Protein AF-A0A0G2JR45-F1 (afdb_monomer_lite)

Structure (mmCIF, N/CA/C/O backbone):
data_AF-A0A0G2JR45-F1
#
_entry.id   AF-A0A0G2JR45-F1
#
loop_
_atom_site.group_PDB
_atom_site.id
_atom_site.type_symbol
_atom_site.label_atom_id
_atom_site.label_alt_id
_atom_site.label_comp_id
_atom_site.label_asym_id
_atom_site.label_entity_id
_atom_site.label_seq_id
_atom_site.pdbx_PDB_ins_code
_atom_site.Cartn_x
_atom_site.Cartn_y
_atom_site.Cartn_z
_atom_site.occupancy
_atom_site.B_iso_or_equiv
_atom_site.auth_seq_id
_atom_site.auth_comp_id
_atom_site.auth_asym_id
_atom_site.auth_atom_id
_atom_site.pdbx_PDB_model_num
ATOM 1 N N . MET A 1 1 ? 35.471 -23.917 -1.151 1.00 33.22 1 MET A N 1
ATOM 2 C CA . MET A 1 1 ? 35.543 -22.660 -0.375 1.00 33.22 1 MET A CA 1
ATOM 3 C C . MET A 1 1 ? 34.424 -21.738 -0.848 1.00 33.22 1 MET A C 1
ATOM 5 O O . MET A 1 1 ? 34.588 -21.075 -1.866 1.00 33.22 1 MET A O 1
ATOM 9 N N . ALA A 1 2 ? 33.260 -21.762 -0.193 1.00 41.34 2 ALA A N 1
ATOM 10 C CA . ALA A 1 2 ? 32.149 -20.874 -0.536 1.00 41.34 2 ALA A CA 1
ATOM 11 C C . ALA A 1 2 ? 32.462 -19.463 -0.018 1.00 41.34 2 ALA A C 1
ATOM 13 O O . ALA A 1 2 ? 32.674 -19.268 1.177 1.00 41.34 2 ALA A O 1
ATOM 14 N N . ARG A 1 3 ? 32.551 -18.484 -0.922 1.00 44.53 3 ARG A N 1
ATOM 15 C CA . ARG A 1 3 ? 32.717 -17.076 -0.553 1.00 44.53 3 ARG A CA 1
ATOM 16 C C . ARG A 1 3 ? 31.384 -16.576 0.002 1.00 44.53 3 ARG A C 1
ATOM 18 O O . ARG A 1 3 ? 30.461 -16.312 -0.763 1.00 44.53 3 ARG A O 1
ATOM 25 N N . HIS A 1 4 ? 31.278 -16.466 1.321 1.00 48.81 4 HIS A N 1
ATOM 26 C CA . HIS A 1 4 ? 30.196 -15.715 1.947 1.00 48.81 4 HIS A CA 1
ATOM 27 C C . HIS A 1 4 ? 30.417 -14.232 1.623 1.00 48.81 4 HIS A C 1
ATOM 29 O O . HIS A 1 4 ? 31.365 -13.620 2.110 1.00 48.81 4 HIS A O 1
ATOM 35 N N . GLY A 1 5 ? 29.593 -13.684 0.725 1.00 57.16 5 GLY A N 1
ATOM 36 C CA . GLY A 1 5 ? 29.528 -12.241 0.498 1.00 57.16 5 GLY A CA 1
ATOM 37 C C . GLY A 1 5 ? 29.058 -11.506 1.764 1.00 57.16 5 GLY A C 1
ATOM 38 O O . GLY A 1 5 ? 28.504 -12.146 2.663 1.00 57.16 5 GLY A O 1
ATOM 39 N N . PRO A 1 6 ? 29.282 -10.183 1.860 1.00 61.78 6 PRO A N 1
ATOM 40 C CA . PRO A 1 6 ? 28.852 -9.391 3.01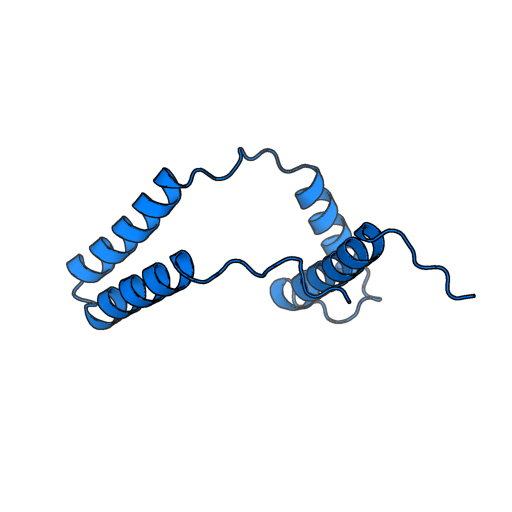0 1.00 61.78 6 PRO A CA 1
ATOM 41 C C . PRO A 1 6 ? 27.346 -9.576 3.274 1.00 61.78 6 PRO A C 1
ATOM 43 O O . PRO A 1 6 ? 26.592 -9.670 2.310 1.00 61.78 6 PRO A O 1
ATOM 46 N N . PRO A 1 7 ? 26.869 -9.568 4.532 1.00 56.84 7 PRO A N 1
ATOM 47 C CA . PRO A 1 7 ? 25.445 -9.742 4.859 1.00 56.84 7 PRO A CA 1
ATOM 48 C C . PRO A 1 7 ? 24.508 -8.794 4.092 1.00 56.84 7 PRO A C 1
ATOM 50 O O . PRO A 1 7 ? 23.394 -9.170 3.731 1.00 56.84 7 PRO A O 1
ATOM 53 N N . TRP A 1 8 ? 25.001 -7.593 3.783 1.00 56.03 8 TRP A N 1
ATOM 54 C CA . TRP A 1 8 ? 24.310 -6.557 3.017 1.00 56.03 8 TRP A CA 1
ATOM 55 C C . TRP A 1 8 ? 23.958 -6.998 1.590 1.00 56.03 8 TRP A C 1
ATOM 57 O O . TRP A 1 8 ? 22.876 -6.684 1.117 1.00 56.03 8 TRP A O 1
ATOM 67 N N . SER A 1 9 ? 24.780 -7.836 0.944 1.00 61.81 9 SER A N 1
ATOM 68 C CA . SER A 1 9 ? 24.532 -8.248 -0.445 1.00 61.81 9 SER A CA 1
ATOM 69 C C . SER A 1 9 ? 23.295 -9.135 -0.606 1.00 61.81 9 SER A C 1
ATOM 71 O O . SER A 1 9 ? 22.698 -9.176 -1.679 1.00 61.81 9 SER A O 1
ATOM 73 N N . ARG A 1 10 ? 22.894 -9.854 0.453 1.00 62.34 10 ARG A N 1
ATOM 74 C CA . ARG A 1 10 ? 21.654 -10.646 0.457 1.00 62.34 10 ARG A CA 1
ATOM 75 C C . ARG A 1 10 ? 20.421 -9.765 0.627 1.00 62.34 10 ARG A C 1
ATOM 77 O O . ARG A 1 10 ? 19.411 -10.032 -0.016 1.00 62.34 10 ARG A O 1
ATOM 84 N N . LEU A 1 11 ? 20.513 -8.740 1.474 1.00 62.66 11 LEU A N 1
ATOM 85 C CA . LEU A 1 11 ? 19.442 -7.762 1.671 1.00 62.66 11 LEU A CA 1
ATOM 86 C C . LEU A 1 11 ? 19.219 -6.949 0.395 1.00 62.66 11 LEU A C 1
ATOM 88 O O . LEU A 1 11 ? 18.080 -6.809 -0.038 1.00 62.66 11 LEU A O 1
ATOM 92 N N . ASP A 1 12 ? 20.306 -6.534 -0.254 1.00 75.94 12 ASP A N 1
ATOM 93 C CA . ASP A 1 12 ? 20.259 -5.832 -1.535 1.00 75.94 12 ASP A CA 1
ATOM 94 C C . ASP A 1 12 ? 19.605 -6.706 -2.615 1.00 75.94 12 ASP A C 1
ATOM 96 O O . ASP A 1 12 ? 18.714 -6.248 -3.324 1.00 75.94 12 ASP A O 1
ATOM 100 N N . ALA A 1 13 ? 19.966 -7.994 -2.691 1.00 86.19 13 ALA A N 1
ATOM 101 C CA . ALA A 1 13 ? 19.375 -8.922 -3.656 1.00 86.19 13 ALA A CA 1
ATOM 102 C C . ALA A 1 13 ? 17.879 -9.185 -3.410 1.00 86.19 13 ALA A C 1
ATOM 104 O O . ALA A 1 13 ? 17.125 -9.351 -4.370 1.00 86.19 13 ALA A O 1
ATOM 105 N N . GLN A 1 14 ? 17.438 -9.240 -2.148 1.00 89.75 14 GLN A N 1
ATOM 106 C CA . GLN A 1 14 ? 16.017 -9.385 -1.827 1.00 89.75 14 GLN A CA 1
ATOM 107 C C . GLN A 1 14 ? 15.247 -8.112 -2.179 1.00 89.75 14 GLN A C 1
ATOM 109 O O . GLN A 1 14 ? 14.240 -8.188 -2.877 1.00 89.75 14 GLN A O 1
ATOM 114 N N . GLN A 1 15 ? 15.768 -6.946 -1.792 1.00 89.69 15 GLN A N 1
ATOM 115 C CA . GLN A 1 15 ? 15.172 -5.660 -2.141 1.00 89.69 15 GLN A CA 1
ATOM 116 C C . GLN A 1 15 ? 15.043 -5.506 -3.662 1.00 89.69 15 GLN A C 1
ATOM 118 O O . GLN A 1 15 ? 14.010 -5.076 -4.163 1.00 89.69 15 GLN A O 1
ATOM 123 N N . GLU A 1 16 ? 16.056 -5.919 -4.424 1.00 92.44 16 GLU A N 1
ATOM 124 C CA . GLU A 1 16 ? 16.025 -5.871 -5.886 1.00 92.44 16 GLU A CA 1
ATOM 125 C C . GLU A 1 16 ? 14.949 -6.765 -6.509 1.00 92.44 16 GLU A C 1
ATOM 127 O O . GLU A 1 16 ? 14.398 -6.431 -7.561 1.00 92.44 16 GLU A O 1
ATOM 132 N N . ARG A 1 17 ? 14.641 -7.900 -5.878 1.00 95.00 17 ARG A N 1
ATOM 133 C CA . ARG A 1 17 ? 13.530 -8.765 -6.291 1.00 95.00 17 ARG A CA 1
ATOM 134 C C . ARG A 1 17 ? 12.193 -8.123 -5.950 1.00 95.00 17 ARG A C 1
ATOM 136 O O . ARG A 1 17 ? 11.335 -8.042 -6.823 1.00 95.00 17 ARG A O 1
ATOM 143 N N . ASP A 1 18 ? 12.051 -7.598 -4.738 1.00 96.31 18 ASP A N 1
ATOM 144 C CA . ASP A 1 18 ? 10.807 -6.983 -4.271 1.00 96.31 18 ASP A CA 1
ATOM 145 C C . ASP A 1 18 ? 10.430 -5.756 -5.113 1.00 96.31 18 ASP A C 1
ATOM 147 O O . ASP A 1 18 ? 9.265 -5.570 -5.458 1.00 96.31 18 ASP A O 1
ATOM 151 N N . VAL A 1 19 ? 11.411 -4.945 -5.530 1.00 96.50 19 VAL A N 1
ATOM 152 C CA . VAL A 1 19 ? 11.161 -3.792 -6.413 1.00 96.50 19 VAL A CA 1
ATOM 153 C C . VAL A 1 19 ? 10.726 -4.234 -7.816 1.00 96.50 19 VAL A C 1
ATOM 155 O O . VAL A 1 19 ? 9.861 -3.594 -8.413 1.00 96.50 19 VAL A O 1
ATOM 158 N N . ARG A 1 20 ? 11.261 -5.339 -8.351 1.00 96.94 20 ARG A N 1
ATOM 159 C CA . ARG A 1 20 ? 10.774 -5.895 -9.626 1.00 96.94 20 ARG A CA 1
ATOM 160 C C . ARG A 1 20 ? 9.342 -6.406 -9.511 1.00 96.94 20 ARG A C 1
ATOM 162 O O . ARG A 1 20 ? 8.534 -6.127 -10.393 1.00 96.94 20 ARG A O 1
ATOM 169 N N . GLU A 1 21 ? 9.014 -7.101 -8.423 1.00 97.69 21 GLU A N 1
ATOM 170 C CA . GLU A 1 21 ? 7.63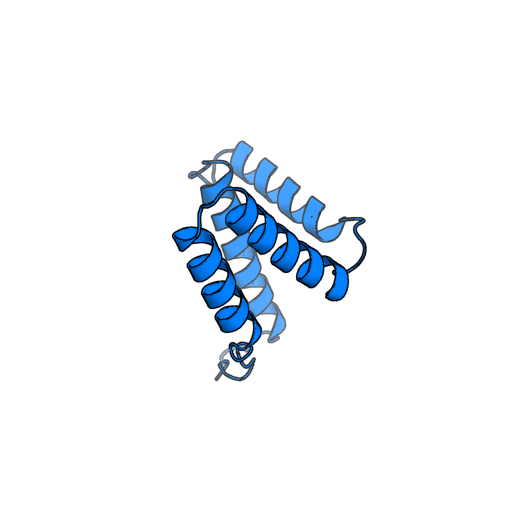8 -7.538 -8.158 1.00 97.69 21 GLU A CA 1
ATOM 171 C C . GLU A 1 21 ? 6.684 -6.353 -7.980 1.00 97.69 21 GLU A C 1
ATOM 173 O O . GLU A 1 21 ? 5.563 -6.385 -8.483 1.00 97.69 21 GLU A O 1
ATOM 178 N N . LEU A 1 22 ? 7.139 -5.265 -7.352 1.00 97.81 22 LEU A N 1
ATOM 179 C CA . LEU A 1 22 ? 6.372 -4.025 -7.260 1.00 97.81 22 LEU A CA 1
ATOM 180 C C . LEU A 1 22 ? 6.041 -3.467 -8.653 1.00 97.81 22 LEU A C 1
ATOM 182 O O . LEU A 1 22 ? 4.892 -3.106 -8.904 1.00 97.81 22 LEU A O 1
ATOM 186 N N . VAL A 1 23 ? 7.015 -3.423 -9.570 1.00 97.62 23 VAL A N 1
ATOM 187 C CA . VAL A 1 23 ? 6.786 -2.976 -10.957 1.00 97.62 23 VAL A CA 1
ATOM 188 C C . VAL A 1 23 ? 5.798 -3.902 -11.669 1.00 97.62 23 VAL A C 1
ATOM 190 O O . VAL A 1 23 ? 4.839 -3.411 -12.269 1.00 97.62 23 VAL A O 1
ATOM 193 N N . ARG A 1 24 ? 5.964 -5.227 -11.550 1.00 97.75 24 ARG A N 1
ATOM 194 C CA . ARG A 1 24 ? 5.028 -6.206 -12.129 1.00 97.75 24 ARG A CA 1
ATOM 195 C C . ARG A 1 24 ? 3.604 -6.015 -11.617 1.00 97.75 24 ARG A C 1
ATOM 197 O O . ARG A 1 24 ? 2.669 -5.972 -12.413 1.00 97.75 24 ARG A O 1
ATOM 204 N N . GLY A 1 25 ? 3.442 -5.900 -10.301 1.00 97.31 25 GLY A N 1
ATOM 205 C CA . GLY A 1 25 ? 2.139 -5.841 -9.645 1.00 97.31 25 GLY A CA 1
ATOM 206 C C . GLY A 1 25 ? 1.414 -4.508 -9.822 1.00 97.31 25 GLY A C 1
ATOM 207 O O . GLY A 1 25 ? 0.203 -4.500 -10.022 1.00 97.31 25 GLY A O 1
ATOM 208 N N . VAL A 1 26 ? 2.134 -3.383 -9.765 1.00 97.44 26 VAL A N 1
ATOM 209 C CA . VAL A 1 26 ? 1.525 -2.040 -9.776 1.00 97.44 26 VAL A CA 1
ATOM 210 C C . VAL A 1 26 ? 1.410 -1.467 -11.185 1.00 97.44 26 VAL A C 1
ATOM 212 O O . VAL A 1 26 ? 0.378 -0.891 -11.519 1.00 97.44 26 VAL A O 1
ATOM 215 N N . ALA A 1 27 ? 2.446 -1.612 -12.018 1.00 95.81 27 ALA A N 1
ATOM 216 C CA . ALA A 1 27 ? 2.428 -1.099 -13.390 1.00 95.81 27 ALA A CA 1
ATOM 217 C C . ALA A 1 27 ? 1.874 -2.117 -14.399 1.00 95.81 27 ALA A C 1
ATOM 219 O O . ALA A 1 27 ? 1.599 -1.751 -15.539 1.00 95.81 27 ALA A O 1
ATOM 220 N N . GLY A 1 28 ? 1.708 -3.383 -14.000 1.00 95.75 28 GLY A N 1
ATOM 221 C CA . GLY A 1 28 ? 1.187 -4.431 -14.874 1.00 95.75 28 GLY A CA 1
ATOM 222 C C . GLY A 1 28 ? 2.136 -4.803 -16.014 1.00 95.75 28 GLY A C 1
ATOM 223 O O . GLY A 1 28 ? 1.666 -5.282 -17.040 1.00 95.75 28 GLY A O 1
ATOM 224 N N . LEU A 1 29 ? 3.444 -4.580 -15.852 1.00 96.00 29 LEU A N 1
ATOM 225 C CA . LEU A 1 29 ? 4.478 -4.926 -16.831 1.00 96.00 29 LEU A CA 1
ATOM 226 C C . LEU A 1 29 ? 5.122 -6.260 -16.432 1.00 96.00 29 LEU A C 1
ATOM 228 O O . LEU A 1 29 ? 5.908 -6.297 -15.489 1.00 96.00 29 LEU A O 1
ATOM 232 N N . GLN A 1 30 ? 4.767 -7.361 -17.099 1.00 94.31 30 GLN A N 1
ATOM 233 C CA . GLN A 1 30 ? 5.255 -8.702 -16.729 1.00 94.31 30 GLN A CA 1
ATOM 234 C C . GLN A 1 30 ? 6.570 -9.077 -17.417 1.00 94.31 30 GLN A C 1
ATOM 236 O O . GLN A 1 30 ? 7.363 -9.816 -16.835 1.00 94.31 30 GLN A O 1
ATOM 241 N N . ASP A 1 31 ? 6.791 -8.589 -18.638 1.00 94.81 31 ASP A N 1
ATOM 242 C CA . ASP A 1 31 ? 7.989 -8.890 -19.418 1.00 94.81 31 ASP A CA 1
ATOM 243 C C . ASP A 1 31 ? 9.133 -7.933 -19.054 1.00 94.81 31 ASP A C 1
ATOM 245 O O . ASP A 1 31 ? 9.067 -6.737 -19.332 1.00 94.81 31 ASP A O 1
ATOM 249 N N . GLU A 1 32 ? 10.203 -8.458 -18.450 1.00 91.81 32 GLU A N 1
ATOM 250 C CA . GLU A 1 32 ? 11.389 -7.656 -18.115 1.00 91.81 32 GLU A CA 1
ATOM 251 C C . GLU A 1 32 ? 12.183 -7.203 -19.349 1.00 91.81 32 GLU A C 1
ATOM 253 O O . GLU A 1 32 ? 12.995 -6.276 -19.240 1.00 91.81 32 GLU A O 1
ATOM 258 N N . ALA A 1 33 ? 11.971 -7.848 -20.503 1.00 93.56 33 ALA A N 1
ATOM 259 C CA . ALA A 1 33 ? 12.576 -7.455 -21.769 1.00 93.56 33 ALA A CA 1
ATOM 260 C C . ALA A 1 33 ? 11.862 -6.256 -22.418 1.00 93.56 33 ALA A C 1
ATOM 262 O O . ALA A 1 33 ? 12.438 -5.631 -23.312 1.00 93.56 33 ALA A O 1
ATOM 263 N N . ASP A 1 34 ? 10.653 -5.899 -21.963 1.00 95.25 34 ASP A N 1
ATOM 264 C CA . ASP A 1 34 ? 9.976 -4.676 -22.392 1.00 95.25 34 ASP A CA 1
ATOM 265 C C . ASP A 1 34 ? 10.792 -3.454 -21.920 1.00 95.25 34 ASP A C 1
ATOM 267 O O . ASP A 1 34 ? 11.049 -3.298 -20.718 1.00 95.25 34 ASP A O 1
ATOM 271 N N . PRO A 1 35 ? 11.181 -2.535 -22.824 1.00 96.44 35 PRO A N 1
ATOM 272 C CA . PRO A 1 35 ? 11.822 -1.279 -22.445 1.00 96.44 35 PRO A CA 1
ATOM 273 C C . PRO A 1 35 ? 11.069 -0.502 -21.354 1.00 96.44 35 PRO A C 1
ATOM 275 O O . PRO A 1 35 ? 11.699 0.127 -20.500 1.00 96.44 35 PRO A O 1
ATOM 278 N N . ASN A 1 36 ? 9.735 -0.573 -21.330 1.00 97.06 36 ASN A N 1
ATOM 279 C CA . ASN A 1 36 ? 8.909 0.078 -20.315 1.00 97.06 36 ASN A CA 1
ATOM 280 C C . ASN A 1 36 ? 9.147 -0.494 -18.916 1.00 97.06 36 ASN A C 1
ATOM 282 O O . ASN A 1 36 ? 9.107 0.258 -17.941 1.00 97.06 36 ASN A O 1
ATOM 286 N N . PHE A 1 37 ? 9.445 -1.793 -18.803 1.00 97.75 37 PHE A N 1
ATOM 287 C CA . PHE A 1 37 ? 9.773 -2.413 -17.522 1.00 97.75 37 PHE A CA 1
ATOM 288 C C . PHE A 1 37 ? 11.051 -1.806 -16.945 1.00 97.75 37 PHE A C 1
ATOM 290 O O . PHE A 1 37 ? 11.079 -1.375 -15.791 1.00 97.75 37 PHE A O 1
ATOM 297 N N . GLN A 1 38 ? 12.096 -1.694 -17.770 1.00 96.25 38 GLN A N 1
ATOM 298 C CA . GLN A 1 38 ? 13.371 -1.106 -17.354 1.00 96.25 38 GLN A CA 1
ATOM 299 C C . GLN A 1 38 ? 13.229 0.382 -17.012 1.00 96.25 38 GLN A C 1
ATOM 301 O O . GLN A 1 38 ? 13.824 0.854 -16.042 1.00 96.25 38 GLN A O 1
ATOM 306 N N . LEU A 1 39 ? 12.409 1.130 -17.758 1.00 97.31 39 LEU A N 1
ATOM 307 C CA . LEU A 1 39 ? 12.112 2.530 -17.445 1.00 97.31 39 LEU A CA 1
ATOM 308 C C . LEU A 1 39 ? 11.400 2.677 -16.092 1.00 97.31 39 LEU A C 1
ATOM 310 O O . LEU A 1 39 ? 11.821 3.496 -15.272 1.00 97.31 39 LEU A O 1
ATOM 314 N N . ALA A 1 40 ? 10.370 1.868 -15.829 1.00 97.88 40 ALA A N 1
ATOM 315 C CA . ALA A 1 40 ? 9.646 1.877 -14.559 1.00 97.88 40 ALA A CA 1
ATOM 316 C C . ALA A 1 40 ? 10.548 1.477 -13.379 1.00 97.88 40 ALA A C 1
ATOM 318 O O . ALA A 1 40 ? 10.519 2.119 -12.326 1.00 97.88 40 ALA A O 1
ATOM 319 N N . LEU A 1 41 ? 11.403 0.470 -13.574 1.00 96.62 41 LEU A N 1
ATOM 320 C CA . LEU A 1 41 ? 12.369 0.019 -12.575 1.00 96.62 41 LEU A CA 1
ATOM 321 C C . LEU A 1 41 ? 13.405 1.108 -12.249 1.00 96.62 41 LEU A C 1
ATOM 323 O O . LEU A 1 41 ? 13.652 1.403 -11.078 1.00 96.62 41 LEU A O 1
ATOM 327 N N . ASN A 1 42 ? 13.971 1.756 -13.271 1.00 96.44 42 ASN A N 1
ATOM 328 C CA . ASN A 1 42 ? 14.919 2.860 -13.098 1.00 96.44 42 ASN A CA 1
ATOM 329 C C . ASN A 1 42 ? 14.280 4.063 -12.396 1.00 96.44 42 ASN A C 1
ATOM 331 O O . ASN A 1 42 ? 14.911 4.691 -11.537 1.00 96.44 42 ASN A O 1
ATOM 335 N N . PHE A 1 43 ? 13.025 4.372 -12.730 1.00 96.62 43 PHE A N 1
ATOM 336 C CA . PHE A 1 43 ? 12.251 5.402 -12.047 1.00 96.62 43 PHE A CA 1
ATOM 337 C C . PHE A 1 43 ? 12.062 5.070 -10.562 1.00 96.62 43 PHE A C 1
ATOM 339 O O . PHE A 1 43 ? 12.374 5.912 -9.720 1.00 96.62 43 PHE A O 1
ATOM 346 N N . ALA A 1 44 ? 11.615 3.854 -10.228 1.00 96.75 44 ALA A N 1
ATOM 347 C CA . ALA A 1 44 ? 11.392 3.431 -8.844 1.00 96.75 44 ALA A CA 1
ATOM 348 C C . ALA A 1 44 ? 12.669 3.559 -7.999 1.00 96.75 44 ALA A C 1
ATOM 350 O O . ALA A 1 44 ? 12.659 4.199 -6.948 1.00 96.75 44 ALA A O 1
ATOM 351 N N . TRP A 1 45 ? 13.797 3.048 -8.501 1.00 95.75 45 TRP A N 1
ATOM 352 C CA . TRP A 1 45 ? 15.086 3.149 -7.812 1.00 95.75 45 TRP A CA 1
ATOM 353 C C . TRP A 1 45 ? 15.564 4.583 -7.623 1.00 95.75 45 TRP A C 1
ATOM 355 O O . TRP A 1 45 ? 16.068 4.936 -6.555 1.00 95.75 45 TRP A O 1
ATOM 365 N N . SER A 1 46 ? 15.408 5.415 -8.651 1.00 95.56 46 SER A N 1
ATOM 366 C CA . SER A 1 46 ? 15.761 6.832 -8.560 1.00 95.56 46 SER A CA 1
ATOM 367 C C . SER A 1 46 ? 14.887 7.539 -7.523 1.00 95.56 46 SER A C 1
ATOM 369 O O . SER A 1 46 ? 15.397 8.304 -6.709 1.00 95.56 46 SER A O 1
ATOM 371 N N . ASN A 1 47 ? 13.590 7.233 -7.486 1.00 95.62 47 ASN A N 1
ATOM 372 C CA . ASN A 1 47 ? 12.665 7.800 -6.512 1.00 95.62 47 ASN A CA 1
ATOM 373 C C . ASN A 1 47 ? 13.044 7.399 -5.075 1.00 95.62 47 ASN A C 1
ATOM 375 O O . ASN A 1 47 ? 13.181 8.268 -4.219 1.00 95.62 47 ASN A O 1
ATOM 379 N N . PHE A 1 48 ? 13.336 6.119 -4.824 1.00 94.19 48 PHE A N 1
ATOM 380 C CA . PHE A 1 48 ? 13.760 5.657 -3.497 1.00 94.19 48 PHE A CA 1
ATOM 381 C C . PHE A 1 48 ? 15.060 6.305 -3.016 1.00 94.19 48 PHE A C 1
ATOM 383 O O . PHE A 1 48 ? 15.180 6.635 -1.842 1.00 94.19 48 PHE A O 1
ATOM 390 N N . ARG A 1 49 ? 16.035 6.521 -3.902 1.00 93.25 49 ARG A N 1
ATOM 391 C CA . ARG A 1 49 ? 17.329 7.114 -3.520 1.00 93.25 49 ARG A CA 1
ATOM 392 C C . ARG A 1 49 ? 17.264 8.622 -3.300 1.00 93.25 49 ARG A C 1
ATOM 394 O O . ARG A 1 49 ? 18.088 9.160 -2.567 1.00 93.25 49 ARG A O 1
ATOM 401 N N . PHE A 1 50 ? 16.316 9.300 -3.944 1.00 94.12 50 PHE A N 1
ATOM 402 C CA . PHE A 1 50 ? 16.244 10.761 -3.970 1.00 94.12 50 PHE A CA 1
ATOM 403 C 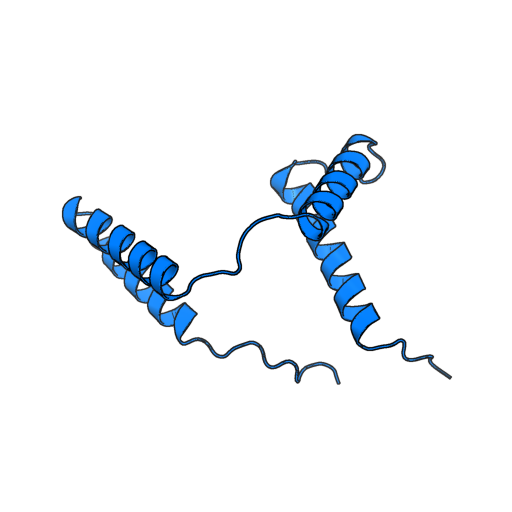C . PHE A 1 50 ? 14.920 11.317 -3.427 1.00 94.12 50 PHE A C 1
ATOM 405 O O . PHE A 1 50 ? 14.558 12.458 -3.735 1.00 94.12 50 PHE A O 1
ATOM 412 N N . HIS A 1 51 ? 14.194 10.554 -2.602 1.00 90.81 51 HIS A N 1
ATOM 413 C CA . HIS A 1 51 ? 12.996 11.068 -1.944 1.00 90.81 51 HIS A CA 1
ATOM 414 C C . HIS A 1 51 ? 13.357 12.206 -0.978 1.00 90.81 51 HIS A C 1
ATOM 416 O O . HIS A 1 51 ? 14.382 12.182 -0.300 1.00 90.81 51 HIS A O 1
ATOM 422 N N . ARG A 1 52 ? 12.499 13.227 -0.897 1.00 94.06 52 ARG A N 1
ATOM 423 C CA . ARG A 1 52 ? 12.751 14.444 -0.093 1.00 94.06 52 ARG A CA 1
ATOM 424 C C . ARG A 1 52 ? 11.827 14.569 1.118 1.00 94.06 52 ARG A C 1
ATOM 426 O O . ARG A 1 52 ? 11.690 15.649 1.687 1.00 94.06 52 ARG A O 1
ATOM 433 N N . PHE A 1 53 ? 11.160 13.478 1.478 1.00 94.38 53 PHE A N 1
ATOM 434 C CA . PHE A 1 53 ? 10.284 13.419 2.640 1.00 94.38 53 PHE A CA 1
ATOM 435 C C . PHE A 1 53 ? 11.090 13.356 3.937 1.00 94.38 53 PHE A C 1
ATOM 437 O O . PHE A 1 53 ? 12.163 12.756 3.981 1.00 94.38 53 PHE A O 1
ATOM 444 N N . LEU A 1 54 ? 10.550 13.980 4.983 1.00 94.62 54 LEU A N 1
ATOM 445 C CA . LEU A 1 54 ? 11.016 13.767 6.349 1.00 94.62 54 LEU A CA 1
ATOM 446 C C . LEU A 1 54 ? 10.741 12.323 6.768 1.00 94.62 54 LEU A C 1
ATOM 448 O O . LEU A 1 54 ? 9.860 11.666 6.209 1.00 94.62 54 LEU A O 1
ATOM 452 N N . ASP A 1 55 ? 11.463 11.873 7.788 1.00 94.94 55 ASP A N 1
ATOM 453 C CA . ASP A 1 55 ? 11.198 10.576 8.394 1.00 94.94 55 ASP A CA 1
ATOM 454 C C . ASP A 1 55 ? 9.784 10.519 9.002 1.00 94.94 55 ASP A C 1
ATOM 456 O O . ASP A 1 55 ? 9.158 11.546 9.311 1.00 94.94 55 ASP A O 1
ATOM 460 N N . VAL A 1 56 ? 9.264 9.304 9.147 1.00 95.56 56 VAL A N 1
ATOM 461 C CA . VAL A 1 56 ? 7.904 9.057 9.622 1.00 95.56 56 VAL A CA 1
ATOM 462 C C . VAL A 1 56 ? 7.724 9.568 11.054 1.00 95.56 56 VAL A C 1
ATOM 464 O O . VAL A 1 56 ? 8.557 9.373 11.935 1.00 95.56 56 VAL A O 1
ATOM 467 N N . ASN A 1 57 ? 6.596 10.231 11.310 1.00 97.00 57 ASN A N 1
ATOM 468 C CA . ASN A 1 57 ? 6.241 10.722 12.639 1.00 97.00 57 ASN A CA 1
ATOM 469 C C . ASN A 1 57 ? 5.169 9.814 13.254 1.00 97.00 57 ASN A C 1
ATOM 471 O O . ASN A 1 57 ? 4.013 9.874 12.832 1.00 97.00 57 ASN A O 1
ATOM 475 N N . SER A 1 58 ? 5.542 9.010 14.252 1.00 95.69 58 SER A N 1
ATOM 476 C CA . SER A 1 58 ? 4.650 8.028 14.892 1.00 95.69 58 SER A CA 1
ATOM 477 C C . SER A 1 58 ? 3.349 8.650 15.402 1.00 95.69 58 SER A C 1
ATOM 479 O O . SER A 1 58 ? 2.273 8.187 15.039 1.00 95.69 58 SER A O 1
ATOM 481 N N . HIS A 1 59 ? 3.425 9.771 16.126 1.00 96.75 59 HIS A N 1
ATOM 482 C CA . HIS A 1 59 ? 2.249 10.456 16.681 1.00 96.75 59 HIS A CA 1
ATOM 483 C C . HIS A 1 59 ? 1.264 10.928 15.605 1.00 96.75 59 HIS A C 1
ATOM 485 O O . HIS A 1 59 ? 0.048 10.875 15.783 1.00 96.75 59 HIS A O 1
ATOM 491 N N . LYS A 1 60 ? 1.771 11.395 14.456 1.00 97.56 60 LYS A N 1
ATOM 492 C CA . LYS A 1 60 ? 0.911 11.759 13.318 1.00 97.56 60 LYS A CA 1
ATOM 493 C C . LYS A 1 60 ? 0.218 10.535 12.720 1.00 97.56 60 LYS A C 1
ATOM 495 O O . LYS A 1 60 ? -0.941 10.643 12.318 1.00 97.56 60 LYS A O 1
ATOM 500 N N . ILE A 1 61 ? 0.906 9.397 12.653 1.00 97.56 61 ILE A N 1
ATOM 501 C CA . ILE A 1 61 ? 0.330 8.154 12.134 1.00 97.56 61 ILE A CA 1
ATOM 502 C C . ILE A 1 61 ? -0.729 7.606 13.095 1.00 97.56 61 ILE A C 1
ATOM 504 O O . ILE A 1 61 ? -1.835 7.318 12.648 1.00 97.56 61 ILE A O 1
ATOM 508 N N . GLU A 1 62 ? -0.454 7.566 14.399 1.00 96.94 62 GLU A N 1
ATOM 509 C CA . GLU A 1 62 ? -1.418 7.139 15.425 1.00 96.94 62 GLU A CA 1
ATOM 510 C C . GLU A 1 62 ? -2.704 7.975 15.380 1.00 96.94 62 GLU A C 1
ATOM 512 O O . GLU A 1 62 ? -3.798 7.421 15.283 1.00 96.94 62 GLU A O 1
ATOM 517 N N . LYS A 1 63 ? -2.585 9.309 15.299 1.00 98.12 63 LYS A N 1
ATOM 518 C CA . LYS A 1 63 ? -3.746 10.199 15.118 1.00 98.12 63 LYS A CA 1
ATOM 519 C C . LYS A 1 63 ? -4.535 9.922 13.841 1.00 98.12 63 LYS A C 1
ATOM 521 O O . LYS A 1 63 ? -5.752 10.074 13.817 1.00 98.12 63 LYS A O 1
ATOM 526 N N . THR A 1 64 ? -3.853 9.547 12.761 1.00 98.31 64 THR A N 1
ATOM 527 C CA . THR A 1 64 ? -4.520 9.213 11.495 1.00 98.31 64 THR A CA 1
ATOM 528 C C . THR A 1 64 ? -5.292 7.900 11.623 1.00 98.31 64 THR A C 1
ATOM 530 O O . THR A 1 64 ? -6.419 7.803 11.140 1.00 98.31 64 THR A O 1
ATOM 533 N N . ILE A 1 65 ? -4.716 6.909 12.309 1.00 98.19 65 ILE A N 1
ATOM 534 C CA . ILE A 1 65 ? -5.367 5.625 12.587 1.00 98.19 65 ILE A CA 1
ATOM 535 C C . ILE A 1 65 ? -6.631 5.829 13.433 1.00 98.19 65 ILE A C 1
ATOM 537 O O . ILE A 1 65 ? -7.688 5.296 13.086 1.00 98.19 65 ILE A O 1
ATOM 541 N N . GLU A 1 66 ? -6.544 6.633 14.494 1.00 98.19 66 GLU A N 1
ATOM 542 C CA . GLU A 1 66 ? -7.685 6.988 15.345 1.00 98.19 66 GLU A CA 1
ATOM 543 C C . GLU A 1 66 ? -8.759 7.759 14.563 1.00 98.19 66 GLU A C 1
ATOM 545 O O . GLU A 1 66 ? -9.932 7.392 14.594 1.00 98.19 66 GLU A O 1
ATOM 550 N N . GLY A 1 67 ? -8.367 8.749 13.757 1.00 98.44 67 GLY A N 1
ATOM 551 C CA . GLY A 1 67 ? -9.313 9.518 12.944 1.00 98.44 67 GLY A CA 1
ATOM 552 C C . GLY A 1 67 ? -10.087 8.669 11.925 1.00 98.44 67 GLY A C 1
ATOM 553 O O . GLY A 1 67 ? -11.263 8.926 11.663 1.00 98.44 67 GLY A O 1
ATOM 554 N N . ILE A 1 68 ? -9.472 7.623 11.358 1.00 98.38 68 ILE A N 1
ATOM 555 C CA . ILE A 1 68 ? -10.170 6.672 10.472 1.00 98.38 68 ILE A CA 1
ATOM 556 C C . ILE A 1 68 ? -11.188 5.836 11.259 1.00 98.38 68 ILE A C 1
ATOM 558 O O . ILE A 1 68 ? -12.308 5.637 10.782 1.00 98.38 68 ILE A O 1
ATOM 562 N N . TYR A 1 69 ? -10.829 5.381 12.464 1.00 98.50 69 TYR A N 1
ATOM 563 C CA . TYR A 1 69 ? -11.754 4.679 13.354 1.00 98.50 69 TYR A CA 1
ATOM 564 C C . TYR A 1 69 ? -12.980 5.544 13.674 1.00 98.50 69 TYR A C 1
ATOM 566 O O . TYR A 1 69 ? -14.113 5.115 13.442 1.00 98.50 69 TYR A O 1
ATOM 574 N N . GLU A 1 70 ? -12.757 6.776 14.142 1.00 98.62 70 GLU A N 1
ATOM 575 C CA . GLU A 1 70 ? -13.824 7.731 14.455 1.00 98.62 70 GLU A CA 1
ATOM 576 C C . GLU A 1 70 ? -14.721 7.975 13.244 1.00 98.62 70 GLU A C 1
ATOM 578 O O . GLU A 1 70 ? -15.947 7.944 13.357 1.00 98.62 70 GLU A O 1
ATOM 583 N N . LYS A 1 71 ? -14.121 8.137 12.057 1.00 98.62 71 LYS A N 1
ATOM 584 C CA . LYS A 1 71 ? -14.869 8.290 10.811 1.00 98.62 71 LYS A CA 1
ATOM 585 C C . LYS A 1 71 ? -15.808 7.107 10.573 1.00 98.62 71 LYS A C 1
ATOM 587 O O . LYS A 1 71 ? -16.963 7.345 10.229 1.00 98.62 71 LYS A O 1
ATOM 592 N N . 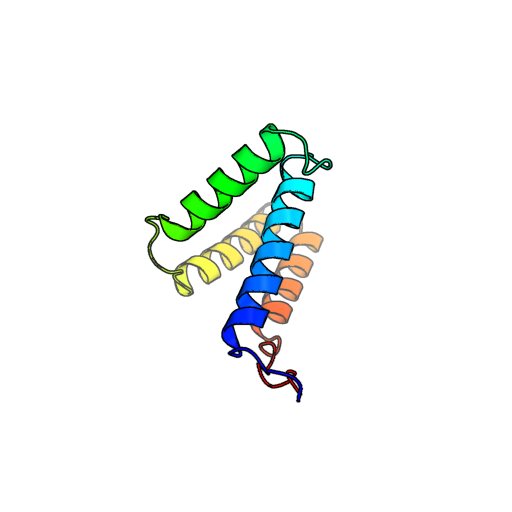PHE A 1 72 ? -15.375 5.859 10.762 1.00 98.50 72 PHE A N 1
ATOM 593 C CA . PHE A 1 72 ? -16.270 4.703 10.608 1.00 98.50 72 PHE A CA 1
ATOM 594 C C . PHE A 1 72 ? -17.400 4.690 11.639 1.00 98.50 72 PHE A C 1
ATOM 596 O O . PHE A 1 72 ? -18.544 4.430 11.268 1.00 98.50 72 PHE A O 1
ATOM 603 N N . VAL A 1 73 ? -17.108 5.031 12.898 1.00 98.12 73 VAL A N 1
ATOM 604 C CA . VAL A 1 73 ? -18.121 5.121 13.961 1.00 98.12 73 VAL A CA 1
ATOM 605 C C . VAL A 1 73 ? -19.175 6.180 13.632 1.00 98.12 73 VAL A C 1
ATOM 607 O O . VAL A 1 73 ? -20.366 5.887 13.687 1.00 98.12 73 VAL A O 1
ATOM 610 N N . ILE A 1 74 ? -18.755 7.381 13.221 1.00 98.44 74 ILE A N 1
ATOM 611 C CA . ILE A 1 74 ? -19.654 8.486 12.844 1.00 98.44 74 ILE A CA 1
ATOM 612 C C . ILE A 1 74 ? -20.580 8.076 11.691 1.00 98.44 74 ILE A C 1
ATOM 614 O O . ILE A 1 74 ? -21.763 8.407 11.696 1.00 98.44 74 ILE A O 1
ATOM 618 N N . HIS A 1 75 ? -20.066 7.316 10.723 1.00 98.50 75 HIS A N 1
ATOM 619 C CA . HIS A 1 75 ? -20.850 6.821 9.586 1.00 98.50 75 HIS A CA 1
ATOM 620 C C . HIS A 1 75 ? -21.614 5.523 9.896 1.00 98.50 75 HIS A C 1
ATOM 622 O O . HIS A 1 75 ? -22.179 4.920 8.987 1.00 98.50 75 HIS A O 1
ATOM 628 N N . SER A 1 76 ? -21.654 5.089 11.161 1.00 97.62 76 SER A N 1
ATOM 629 C CA . SER A 1 76 ? -22.327 3.863 11.613 1.00 97.62 76 SER A CA 1
ATOM 630 C C . SER A 1 76 ? -21.825 2.566 10.952 1.00 97.62 76 SER A C 1
ATOM 632 O O . SER A 1 76 ? -22.494 1.536 11.028 1.00 97.62 76 SER A O 1
ATOM 634 N N . ASP A 1 77 ? -20.624 2.561 10.362 1.00 98.06 77 ASP A N 1
ATOM 635 C CA . ASP A 1 77 ? -19.965 1.349 9.849 1.00 98.06 77 ASP A CA 1
ATOM 636 C C . ASP A 1 77 ? -19.238 0.627 11.000 1.00 98.06 77 ASP A C 1
ATOM 638 O O . ASP A 1 77 ? -18.009 0.521 11.051 1.00 98.06 77 ASP A O 1
ATOM 642 N N . LEU A 1 78 ? -20.017 0.177 11.989 1.00 97.62 78 LEU A N 1
ATOM 643 C CA . LEU A 1 78 ? -19.501 -0.339 13.263 1.00 97.62 78 LEU A CA 1
ATOM 644 C C . LEU A 1 78 ? -18.686 -1.627 13.097 1.00 97.62 78 LEU A C 1
ATOM 646 O O . LEU A 1 78 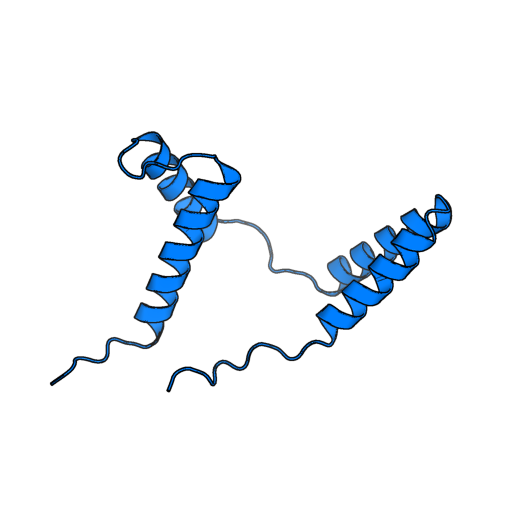? -17.699 -1.832 13.803 1.00 97.62 78 LEU A O 1
ATOM 650 N N . SER A 1 79 ? -19.059 -2.475 12.134 1.00 98.12 79 SER A N 1
ATOM 651 C CA . SER A 1 79 ? -18.310 -3.694 11.808 1.00 98.12 79 SER A CA 1
ATOM 652 C C . SER A 1 79 ? -16.903 -3.360 11.311 1.00 98.12 79 SER A C 1
ATOM 654 O O . SER A 1 79 ? -15.918 -3.970 11.746 1.00 98.12 79 SER A O 1
ATOM 656 N N . LYS A 1 80 ? -16.784 -2.368 10.417 1.00 98.25 80 LYS A N 1
ATOM 657 C CA . LYS A 1 80 ? -15.483 -1.920 9.922 1.00 98.25 80 LYS A CA 1
ATOM 658 C C . LYS A 1 80 ? -14.704 -1.168 10.995 1.00 98.25 80 LYS A C 1
ATOM 660 O O . LYS A 1 80 ? -13.508 -1.402 11.106 1.00 98.25 80 LYS A O 1
ATOM 665 N N . ALA A 1 81 ? -15.359 -0.355 11.825 1.00 98.56 81 ALA A N 1
ATOM 666 C CA . ALA A 1 81 ? -14.716 0.324 12.951 1.00 98.56 81 ALA A CA 1
ATOM 667 C C . ALA A 1 81 ? -14.072 -0.674 13.931 1.00 98.56 81 ALA A C 1
ATOM 669 O O . ALA A 1 81 ? -12.890 -0.555 14.256 1.00 98.56 81 ALA A O 1
ATOM 670 N N . ALA A 1 82 ? -14.820 -1.702 14.344 1.00 98.25 82 ALA A N 1
ATOM 671 C CA . ALA A 1 82 ? -14.316 -2.745 15.233 1.00 98.25 82 ALA A CA 1
ATOM 672 C C . ALA A 1 82 ? -13.163 -3.537 14.594 1.00 98.25 82 ALA A C 1
ATOM 674 O O . ALA A 1 82 ? -12.138 -3.773 15.234 1.00 98.25 82 ALA A O 1
ATOM 675 N N . SER A 1 83 ? -13.306 -3.905 13.315 1.00 98.44 83 SER A N 1
ATOM 676 C CA . SER A 1 83 ? -12.265 -4.626 12.571 1.00 98.44 83 SER A CA 1
ATOM 677 C C . SER A 1 83 ? -10.994 -3.794 12.407 1.00 98.44 83 SER A C 1
ATOM 679 O O . SER A 1 83 ? -9.902 -4.316 12.609 1.00 98.44 83 SER A O 1
ATOM 681 N N . TRP A 1 84 ? -11.136 -2.507 12.082 1.00 98.50 84 TRP A N 1
ATOM 682 C CA . TRP A 1 84 ? -10.033 -1.562 11.943 1.00 98.50 84 TRP A CA 1
ATOM 683 C C . TRP A 1 84 ? -9.228 -1.478 13.235 1.00 98.50 84 TRP A C 1
ATOM 685 O O . TRP A 1 84 ? -8.044 -1.798 13.220 1.00 98.50 84 TRP A O 1
ATOM 695 N N . LYS A 1 85 ? -9.892 -1.164 14.356 1.00 98.12 85 LYS A N 1
ATOM 696 C CA . LYS A 1 85 ? -9.238 -1.039 15.663 1.00 98.12 85 LYS A CA 1
ATOM 697 C C . LYS A 1 85 ? -8.485 -2.313 16.046 1.00 98.12 85 LYS A C 1
ATOM 699 O O . LYS A 1 85 ? -7.302 -2.245 16.371 1.00 98.12 85 LYS A O 1
ATOM 704 N N . ARG A 1 86 ? -9.142 -3.474 15.926 1.00 98.31 86 ARG A N 1
ATOM 705 C CA . ARG A 1 86 ? -8.540 -4.776 16.243 1.00 98.31 86 ARG A CA 1
ATOM 706 C C . ARG A 1 86 ? -7.280 -5.039 15.417 1.00 98.31 86 ARG A C 1
ATOM 708 O O . ARG A 1 86 ? -6.256 -5.389 15.986 1.00 98.31 86 ARG A O 1
ATOM 715 N N . LEU A 1 87 ? -7.351 -4.874 14.094 1.00 98.38 87 LEU A N 1
ATOM 716 C CA . LEU A 1 87 ? -6.228 -5.161 13.195 1.00 98.38 87 LEU A CA 1
ATOM 717 C C . LEU A 1 87 ? -5.054 -4.205 13.423 1.00 98.38 87 LEU A C 1
ATOM 719 O O . LEU A 1 87 ? -3.903 -4.635 13.392 1.00 98.38 87 LEU A O 1
ATOM 723 N N . THR A 1 88 ? -5.328 -2.921 13.664 1.00 97.81 88 THR A N 1
ATOM 724 C CA . THR A 1 88 ? -4.267 -1.940 13.911 1.00 97.81 88 THR A CA 1
ATOM 725 C C . THR A 1 88 ? -3.588 -2.165 15.258 1.00 97.81 88 THR A C 1
ATOM 727 O O . THR A 1 88 ? -2.366 -2.096 15.331 1.00 97.81 88 THR A O 1
ATOM 730 N N . GLU A 1 89 ? -4.346 -2.490 16.310 1.00 96.88 89 GLU A N 1
ATOM 731 C CA . GLU A 1 89 ? -3.777 -2.826 17.622 1.00 96.88 89 GLU A CA 1
ATOM 732 C C . GLU A 1 89 ? -2.970 -4.129 17.566 1.00 96.88 89 GLU A C 1
ATOM 734 O O . GLU A 1 89 ? -1.874 -4.199 18.117 1.00 96.88 89 GLU A O 1
ATOM 739 N N . GLU A 1 90 ? -3.473 -5.149 16.868 1.00 97.06 90 GLU A N 1
ATOM 740 C CA . GLU A 1 90 ? -2.769 -6.419 16.673 1.00 97.06 90 GLU A CA 1
ATOM 741 C C . GLU A 1 90 ? -1.438 -6.216 15.934 1.00 97.06 90 GLU A C 1
ATOM 743 O O . GLU A 1 90 ? -0.404 -6.706 16.385 1.00 97.06 90 GLU A O 1
ATOM 748 N N . PHE A 1 91 ? -1.436 -5.435 14.849 1.00 95.56 91 PHE A N 1
ATOM 749 C CA . PHE A 1 91 ? -0.229 -5.144 14.074 1.00 95.56 91 PHE A CA 1
ATOM 750 C C . PHE A 1 91 ? 0.818 -4.356 14.875 1.00 95.56 91 PHE A C 1
ATOM 752 O O . PHE A 1 91 ? 1.997 -4.696 14.836 1.00 95.56 91 PHE A O 1
ATOM 759 N N . LEU A 1 92 ? 0.404 -3.329 15.625 1.00 93.88 92 LEU A N 1
ATOM 760 C CA . LEU A 1 92 ? 1.326 -2.488 16.402 1.00 93.88 92 LEU A CA 1
ATOM 761 C C . LEU A 1 92 ? 1.976 -3.231 17.577 1.00 93.88 92 LEU A C 1
ATOM 763 O O . LEU A 1 92 ? 3.072 -2.867 17.997 1.00 93.88 92 LEU A O 1
ATOM 767 N N . ASN A 1 93 ? 1.317 -4.271 18.090 1.00 93.81 93 ASN A N 1
ATOM 768 C CA . ASN A 1 93 ? 1.833 -5.108 19.172 1.00 93.81 93 ASN A CA 1
ATOM 769 C C . ASN A 1 93 ? 2.503 -6.399 18.672 1.00 93.81 93 ASN A C 1
ATOM 771 O O . ASN A 1 93 ? 2.982 -7.196 19.484 1.00 93.81 93 ASN A O 1
ATOM 775 N N . ALA A 1 94 ? 2.542 -6.632 17.356 1.00 93.00 94 ALA A N 1
ATOM 776 C CA . ALA A 1 94 ? 3.212 -7.789 16.787 1.00 93.00 94 ALA A CA 1
ATOM 777 C C . ALA A 1 94 ? 4.733 -7.694 17.018 1.00 93.00 94 ALA A C 1
ATOM 779 O O . ALA A 1 94 ? 5.315 -6.608 16.930 1.00 93.00 94 ALA A O 1
ATOM 780 N N . PRO A 1 95 ? 5.414 -8.818 17.305 1.00 88.50 95 PRO A N 1
ATOM 781 C CA . PRO A 1 95 ? 6.859 -8.808 17.455 1.00 88.50 95 PRO A CA 1
ATOM 782 C C . PRO A 1 95 ? 7.503 -8.369 16.140 1.00 88.50 95 PRO A C 1
ATOM 784 O O . PRO A 1 95 ? 7.162 -8.870 15.067 1.00 88.50 95 PRO A O 1
ATOM 787 N N . LEU A 1 96 ? 8.475 -7.461 16.227 1.00 80.31 96 LEU A N 1
ATOM 788 C CA . LEU A 1 96 ? 9.288 -7.124 15.066 1.00 80.31 96 LEU A CA 1
ATOM 789 C C . LEU A 1 96 ? 9.987 -8.397 14.569 1.00 80.31 96 LEU A C 1
ATOM 791 O O . LEU A 1 96 ? 10.521 -9.145 15.401 1.00 80.31 96 LEU A O 1
ATOM 795 N N . PRO A 1 97 ? 10.027 -8.646 13.247 1.00 71.94 97 PRO A N 1
ATOM 796 C CA . PRO A 1 97 ? 10.802 -9.742 12.688 1.00 71.94 97 PRO A CA 1
ATOM 797 C C . PRO A 1 97 ? 12.229 -9.659 13.229 1.00 71.94 97 PRO A C 1
ATOM 799 O O . PRO A 1 97 ? 12.953 -8.691 12.988 1.00 71.94 97 PRO A O 1
ATOM 802 N N . SER A 1 98 ? 12.622 -10.640 14.043 1.00 55.03 98 SER A N 1
ATOM 803 C CA . SER A 1 98 ? 13.972 -10.666 14.582 1.00 55.03 98 SER A CA 1
ATOM 804 C C . SER A 1 98 ? 14.930 -10.848 13.411 1.00 55.03 98 SER A C 1
ATOM 806 O O . SER A 1 98 ? 14.819 -11.821 12.673 1.00 55.03 98 SER A O 1
ATOM 808 N N . ILE A 1 99 ? 15.937 -9.983 13.288 1.00 56.31 99 ILE A N 1
ATOM 809 C CA . ILE A 1 99 ? 17.042 -10.110 12.314 1.00 56.31 99 ILE A CA 1
ATOM 810 C C . ILE A 1 99 ? 17.844 -11.434 12.515 1.00 56.31 99 ILE A C 1
ATOM 812 O O . ILE A 1 99 ? 18.821 -11.707 11.827 1.00 56.31 99 ILE A O 1
ATOM 816 N N . LYS A 1 100 ? 17.445 -12.295 13.464 1.00 46.19 100 LYS A N 1
ATOM 817 C CA . LYS A 1 100 ? 18.140 -13.516 13.891 1.00 46.19 100 LYS A CA 1
ATOM 818 C C . LYS A 1 100 ? 17.905 -14.762 13.026 1.00 46.19 100 LYS A C 1
ATOM 820 O O . LYS A 1 100 ? 18.519 -15.784 13.321 1.00 46.19 100 LYS A O 1
ATOM 825 N N . GLU A 1 101 ? 17.113 -14.707 11.959 1.00 44.50 101 GLU A N 1
ATOM 826 C CA . GLU A 1 101 ? 16.967 -15.836 11.019 1.00 44.50 101 GLU A CA 1
ATOM 827 C C . GLU A 1 101 ? 17.819 -15.675 9.754 1.00 44.50 101 GLU A C 1
ATOM 829 O O . GLU A 1 101 ? 17.354 -15.803 8.626 1.00 44.50 101 GLU A O 1
ATOM 834 N N . ILE A 1 102 ? 19.114 -15.429 9.941 1.00 42.28 102 IL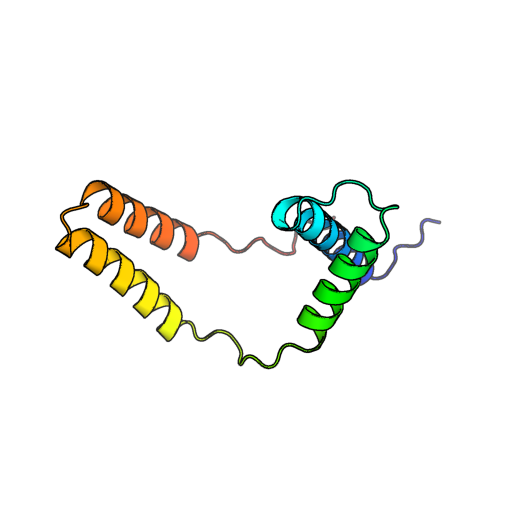E A N 1
ATOM 835 C CA . ILE A 1 102 ? 20.116 -15.718 8.912 1.00 42.28 102 ILE A CA 1
ATOM 836 C C . ILE A 1 102 ? 21.155 -16.639 9.558 1.00 42.28 102 ILE A C 1
ATOM 838 O O . ILE A 1 102 ? 22.220 -16.191 9.982 1.00 42.28 102 ILE A O 1
ATOM 842 N N . LYS A 1 103 ? 20.803 -17.921 9.711 1.00 34.31 103 LYS A N 1
ATOM 843 C CA . LYS A 1 103 ? 21.786 -18.995 9.917 1.00 34.31 103 LYS A CA 1
ATOM 844 C C . LYS A 1 103 ? 22.292 -19.498 8.570 1.00 34.31 103 LYS A C 1
ATOM 846 O O . LYS A 1 103 ? 21.494 -19.511 7.608 1.00 34.31 103 LYS A O 1
#

Radius of gyration: 19.84 Å; chains: 1; bounding box: 58×37×42 Å

Sequence (103 aa):
MARHGPPWSRLDAQQERDVRELVRGVAGLQDEADPNFQLALNFAWSNFRFHRFLDVNSHKIEKTIEGIYEKFVIHSDLSKAASWKRLTEEFLNAPLPSIKEIK

Secondary structure (DSSP, 8-state):
------HHHHHHHHHHHHHHHHHHHHH----TTSHHHHHHHHHHHHHHHS--PPPP-HHHHHHHHHHHHHHHHHTT-HHHHHHHHHHHHHHHTSPP--TT---

Foldseek 3Di:
DDDDDDPVVVVVVVVLVVLLVVCCVPVVDPDCPPPVSVVSSVVVVVCVVDPPDDDDDPVVVVVVLVVVLVVCVVVVVVVVSVVSVVVVVCVVPDDDDPPPPPD

Organism: Homo sapiens (NCBI:txid9606)

InterPro domains:
  IPR059169 Gamma-tubulin complex component 5, N-terminal extension [cd22572] (15-98)

pLDDT: mean 88.12, std 17.47, range [33.22, 98.62]